Protein AF-A0A952VK72-F1 (afdb_monomer_lite)

Secondary structure (DSSP, 8-state):
--HHHHHHHHHHHHHHHHHHHHHHHHHHHTTTTHHHHHTHHHHHHHHHHHHHHHHHHHTTSS-TT-HHHHHHHHHHHHHHHHHHHHHHHHHSPPPPTTB-TTT--B-TT-SB-TTT--B--

Structure (mmCIF, N/CA/C/O backbone):
data_AF-A0A952VK72-F1
#
_entry.id   AF-A0A952VK72-F1
#
loop_
_atom_site.group_PDB
_atom_site.id
_atom_site.type_symbol
_atom_site.label_atom_id
_atom_site.label_alt_id
_atom_site.label_comp_id
_atom_site.label_asym_id
_atom_site.label_entity_id
_atom_site.label_seq_id
_atom_site.pdbx_PDB_ins_code
_atom_site.Cartn_x
_atom_site.Cartn_y
_atom_site.Cartn_z
_atom_site.occupancy
_atom_site.B_iso_or_equiv
_atom_site.auth_seq_id
_atom_site.auth_comp_id
_atom_site.auth_asym_id
_atom_site.auth_atom_id
_atom_site.pdbx_PDB_model_num
ATOM 1 N N . MET A 1 1 ? 18.820 12.802 -11.716 1.00 66.94 1 MET A N 1
ATOM 2 C CA . MET A 1 1 ? 18.420 11.732 -10.775 1.00 66.94 1 MET A CA 1
ATOM 3 C C . MET A 1 1 ? 17.824 10.605 -11.604 1.00 66.94 1 MET A C 1
ATOM 5 O O . MET A 1 1 ? 16.947 10.900 -12.405 1.00 66.94 1 MET A O 1
ATOM 9 N N . SER A 1 2 ? 18.343 9.376 -11.528 1.00 86.75 2 SER A N 1
ATOM 10 C CA . SER A 1 2 ? 17.816 8.263 -12.335 1.00 86.75 2 SER A CA 1
ATOM 11 C C . SER A 1 2 ? 16.405 7.883 -11.869 1.00 86.75 2 SER A C 1
ATOM 13 O O . SER A 1 2 ? 16.110 7.942 -10.674 1.00 86.75 2 SER A O 1
ATOM 15 N N . LEU A 1 3 ? 15.529 7.499 -12.804 1.00 86.81 3 LEU A N 1
ATOM 16 C CA . LEU A 1 3 ? 14.150 7.078 -12.513 1.00 86.81 3 LEU A CA 1
ATOM 17 C C . LEU A 1 3 ? 14.106 5.980 -11.436 1.00 86.81 3 LEU A C 1
ATOM 19 O O . LEU A 1 3 ? 13.295 6.041 -10.516 1.00 86.81 3 LEU A O 1
ATOM 23 N N . SER A 1 4 ? 15.036 5.027 -11.499 1.00 86.44 4 SER A N 1
ATOM 24 C CA . SER A 1 4 ? 15.153 3.928 -10.538 1.00 86.44 4 SER A CA 1
ATOM 25 C C . SER A 1 4 ? 15.437 4.420 -9.118 1.00 86.44 4 SER A C 1
ATOM 27 O O . SER A 1 4 ? 14.887 3.880 -8.164 1.00 86.44 4 SER A O 1
ATOM 29 N N . LEU A 1 5 ? 16.236 5.483 -8.959 1.00 90.88 5 LEU A N 1
ATOM 30 C CA . LEU A 1 5 ? 16.522 6.068 -7.646 1.00 90.88 5 LEU A CA 1
ATOM 31 C C . LEU A 1 5 ? 15.280 6.750 -7.062 1.00 90.88 5 LEU A C 1
ATOM 33 O O . LEU A 1 5 ? 14.998 6.593 -5.877 1.00 90.88 5 LEU A O 1
ATOM 37 N N . VAL A 1 6 ? 14.498 7.447 -7.894 1.00 91.94 6 VAL A N 1
ATOM 38 C CA . VAL A 1 6 ? 13.210 8.034 -7.480 1.00 91.94 6 VAL A CA 1
ATOM 39 C C . VAL A 1 6 ? 12.249 6.943 -7.005 1.00 91.94 6 VAL A C 1
ATOM 41 O O . VAL A 1 6 ? 11.644 7.079 -5.944 1.00 91.94 6 VAL A O 1
ATOM 44 N N . LEU A 1 7 ? 12.135 5.846 -7.757 1.00 90.00 7 LEU A N 1
ATOM 45 C CA . LEU A 1 7 ? 11.255 4.728 -7.409 1.00 90.00 7 LEU A CA 1
ATOM 46 C C . LEU A 1 7 ? 11.722 3.989 -6.150 1.00 90.00 7 LEU A C 1
ATOM 48 O O . LEU A 1 7 ? 10.891 3.625 -5.323 1.00 90.00 7 LEU A O 1
ATOM 52 N N . MET A 1 8 ? 13.034 3.831 -5.960 1.00 92.75 8 MET A N 1
ATOM 53 C CA . MET A 1 8 ? 13.616 3.252 -4.747 1.00 92.75 8 MET A CA 1
ATOM 54 C C . MET A 1 8 ? 13.303 4.108 -3.511 1.00 92.75 8 MET A C 1
ATOM 56 O O . MET A 1 8 ? 12.840 3.590 -2.497 1.00 92.75 8 MET A O 1
ATOM 60 N N . LEU A 1 9 ? 13.492 5.431 -3.600 1.00 94.50 9 LEU A N 1
ATOM 61 C CA . LEU A 1 9 ? 13.135 6.359 -2.521 1.00 94.50 9 LEU A CA 1
ATOM 62 C C . LEU A 1 9 ? 11.628 6.345 -2.240 1.00 94.50 9 LEU A C 1
ATOM 64 O O . LEU A 1 9 ? 11.222 6.327 -1.079 1.00 94.50 9 LEU A O 1
ATOM 68 N N . GLY A 1 10 ? 10.802 6.307 -3.289 1.00 93.06 10 GLY A N 1
ATOM 69 C CA . GLY A 1 10 ? 9.352 6.171 -3.168 1.00 93.06 10 GLY A CA 1
ATOM 70 C C . GLY A 1 10 ? 8.941 4.872 -2.472 1.00 93.06 10 GLY A C 1
ATOM 71 O O . GLY A 1 10 ? 8.059 4.887 -1.614 1.00 93.06 10 GLY A O 1
ATOM 72 N N . TRP A 1 11 ? 9.619 3.761 -2.767 1.00 95.06 11 TRP A N 1
ATOM 73 C CA . TRP A 1 11 ? 9.403 2.486 -2.088 1.00 95.06 11 TRP A CA 1
ATOM 74 C C . TRP A 1 11 ? 9.792 2.552 -0.604 1.00 95.06 11 TRP A C 1
ATOM 76 O O . TRP A 1 11 ? 8.991 2.169 0.250 1.00 95.06 11 TRP A O 1
ATOM 86 N N . CYS A 1 12 ? 10.948 3.130 -0.264 1.00 95.50 12 CYS A N 1
ATOM 87 C CA . CYS A 1 12 ? 11.336 3.348 1.135 1.00 95.50 12 CYS A CA 1
ATOM 88 C C . CYS A 1 12 ? 10.314 4.218 1.885 1.00 95.50 12 CYS A C 1
ATOM 90 O O . CYS A 1 12 ? 9.928 3.900 3.010 1.00 95.50 12 CYS A O 1
ATOM 92 N N . ALA A 1 13 ? 9.827 5.290 1.253 1.00 94.69 13 ALA A N 1
ATOM 93 C CA . ALA A 1 13 ? 8.776 6.130 1.821 1.00 94.69 13 ALA A CA 1
ATOM 94 C C . ALA A 1 13 ? 7.467 5.349 2.017 1.00 94.69 13 ALA A C 1
ATOM 96 O O . ALA A 1 13 ? 6.812 5.496 3.048 1.00 94.69 13 ALA A O 1
ATOM 97 N N . SER A 1 14 ? 7.108 4.472 1.076 1.00 92.88 14 SER A N 1
ATOM 98 C CA . SER A 1 14 ? 5.941 3.602 1.217 1.00 92.88 14 SER A CA 1
ATOM 99 C C . SER A 1 14 ? 6.077 2.688 2.440 1.00 92.88 14 SER A C 1
ATOM 101 O O . SER A 1 14 ? 5.156 2.619 3.248 1.00 92.88 14 SER A O 1
ATOM 103 N N . LEU A 1 15 ? 7.251 2.106 2.691 1.00 95.12 15 LEU A N 1
ATOM 104 C CA . LEU A 1 15 ? 7.479 1.265 3.867 1.00 95.12 15 LEU A CA 1
ATOM 105 C C . LEU A 1 15 ? 7.228 2.027 5.177 1.00 95.12 15 LEU A C 1
ATOM 107 O O . LEU A 1 15 ? 6.546 1.519 6.069 1.00 95.12 15 LEU A O 1
ATOM 111 N N . LEU A 1 16 ? 7.683 3.280 5.265 1.00 96.06 16 LEU A N 1
ATOM 112 C CA . LEU A 1 16 ? 7.385 4.150 6.407 1.00 96.06 16 LEU A CA 1
ATOM 113 C C . LEU A 1 16 ? 5.879 4.407 6.556 1.00 96.06 16 LEU A C 1
ATOM 115 O O . LEU A 1 16 ? 5.347 4.326 7.662 1.00 96.06 16 LEU A O 1
ATOM 119 N N . VAL A 1 17 ? 5.175 4.662 5.450 1.00 94.38 17 VAL A N 1
ATOM 120 C CA . VAL A 1 17 ? 3.716 4.855 5.446 1.00 94.38 17 VAL A CA 1
ATOM 121 C C . VAL A 1 17 ? 2.978 3.586 5.881 1.00 94.38 17 VAL A C 1
ATOM 123 O O . VAL A 1 17 ? 2.021 3.679 6.647 1.00 94.38 17 VAL A O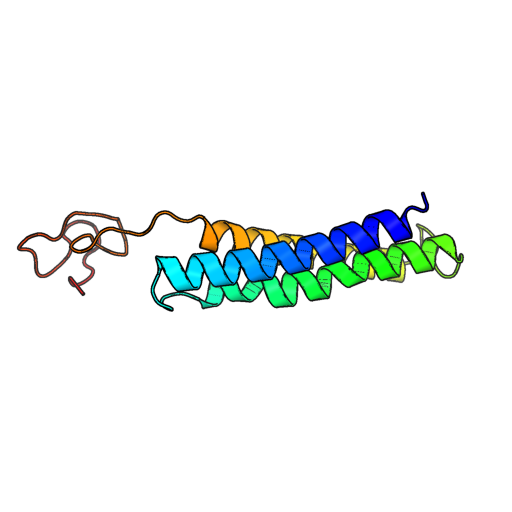 1
ATOM 126 N N . ALA A 1 18 ? 3.415 2.402 5.446 1.00 93.88 18 ALA A N 1
ATOM 127 C CA . ALA A 1 18 ? 2.824 1.128 5.851 1.00 93.88 18 ALA A CA 1
ATOM 128 C C . ALA A 1 18 ? 2.937 0.921 7.367 1.00 93.88 18 ALA A C 1
ATOM 130 O O . ALA A 1 18 ? 1.935 0.637 8.030 1.00 93.88 18 ALA A O 1
ATOM 131 N N . LEU A 1 19 ? 4.134 1.133 7.924 1.00 95.06 19 LEU A N 1
ATOM 132 C CA . LEU A 1 19 ? 4.378 1.036 9.364 1.00 95.06 19 LEU A CA 1
ATOM 133 C C . LEU A 1 19 ? 3.555 2.065 10.145 1.00 95.06 19 LEU A C 1
ATOM 135 O O . LEU A 1 19 ? 2.911 1.712 11.134 1.00 95.06 19 LEU A O 1
ATOM 139 N N . ALA A 1 20 ? 3.512 3.314 9.674 1.00 93.75 20 ALA A N 1
ATOM 140 C CA . ALA A 1 20 ? 2.711 4.368 10.285 1.00 93.75 20 ALA A CA 1
ATOM 141 C C . ALA A 1 20 ? 1.212 4.029 10.266 1.00 93.75 20 ALA A C 1
ATOM 143 O O . ALA A 1 20 ? 0.539 4.178 11.282 1.00 93.75 20 ALA A O 1
ATOM 144 N N . ALA A 1 21 ? 0.684 3.512 9.154 1.00 91.44 21 ALA A N 1
ATOM 145 C CA . ALA A 1 21 ? -0.714 3.105 9.041 1.00 91.44 21 ALA A CA 1
ATOM 146 C C . ALA A 1 21 ? -1.064 1.974 10.022 1.00 91.44 21 ALA A C 1
ATOM 148 O O . ALA A 1 21 ? -2.084 2.043 10.714 1.00 91.44 21 ALA A O 1
ATOM 149 N N . ILE A 1 22 ? -0.200 0.961 10.136 1.00 92.06 22 ILE A N 1
ATOM 150 C CA . ILE A 1 22 ? -0.376 -0.145 11.086 1.00 92.06 22 ILE A CA 1
ATOM 151 C C . ILE A 1 22 ? -0.336 0.373 12.525 1.00 92.06 22 ILE A C 1
ATOM 153 O O . ILE A 1 22 ? -1.232 0.048 13.304 1.00 92.06 22 ILE A O 1
ATOM 157 N N . ALA A 1 23 ? 0.644 1.214 12.868 1.00 91.94 23 ALA A N 1
ATOM 158 C CA . ALA A 1 23 ? 0.766 1.808 14.196 1.00 91.94 23 ALA A CA 1
ATOM 159 C C . ALA A 1 23 ? -0.453 2.678 14.541 1.00 91.94 23 ALA A C 1
ATOM 161 O O . ALA A 1 23 ? -1.065 2.497 15.593 1.00 91.94 23 ALA A O 1
ATOM 162 N N . CYS A 1 24 ? -0.879 3.563 13.634 1.00 89.56 24 CYS A N 1
ATOM 163 C CA . CYS A 1 24 ? -2.070 4.390 13.816 1.00 89.56 24 CYS A CA 1
ATOM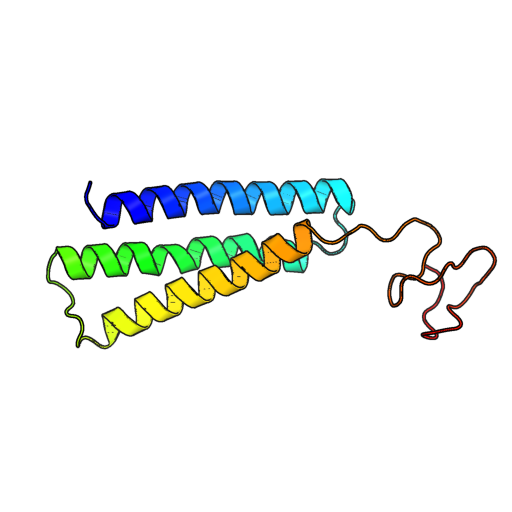 164 C C . CYS A 1 24 ? -3.327 3.541 14.035 1.00 89.56 24 CYS A C 1
ATOM 166 O O . CYS A 1 24 ? -4.096 3.825 14.956 1.00 89.56 24 CYS A O 1
ATOM 168 N N . ARG A 1 25 ? -3.534 2.484 13.237 1.00 86.94 25 ARG A N 1
ATOM 169 C CA . ARG A 1 25 ? -4.672 1.567 13.406 1.00 86.94 25 ARG A CA 1
ATOM 170 C C . ARG A 1 25 ? -4.583 0.823 14.742 1.00 86.94 25 ARG A C 1
ATOM 172 O O . ARG A 1 25 ? -5.580 0.756 15.456 1.00 86.94 25 ARG A O 1
ATOM 179 N N . ALA A 1 26 ? -3.409 0.310 15.106 1.00 88.19 26 ALA A N 1
ATOM 180 C CA . ALA A 1 26 ? -3.193 -0.407 16.362 1.00 88.19 26 ALA A CA 1
ATOM 181 C C . ALA A 1 26 ? -3.499 0.474 17.583 1.00 88.19 26 ALA A C 1
ATOM 183 O O . ALA A 1 26 ? -4.226 0.040 18.477 1.00 88.19 26 ALA A O 1
ATOM 184 N N . ILE A 1 27 ? -3.021 1.724 17.579 1.00 87.88 27 ILE A N 1
ATOM 185 C CA . ILE A 1 27 ? -3.245 2.702 18.652 1.00 87.88 27 ILE A CA 1
ATOM 186 C C . ILE A 1 27 ? -4.725 3.102 18.726 1.00 87.88 27 ILE A C 1
ATOM 188 O O . ILE A 1 27 ? -5.314 3.084 19.805 1.00 87.88 27 ILE A O 1
ATOM 192 N N . ARG A 1 28 ? -5.355 3.427 17.588 1.00 83.62 28 ARG A N 1
ATOM 193 C CA . ARG A 1 28 ? -6.747 3.914 17.553 1.00 83.62 28 ARG A CA 1
ATOM 194 C C . ARG A 1 28 ? -7.777 2.836 17.872 1.00 83.62 28 ARG A C 1
ATOM 196 O O . ARG A 1 28 ? -8.751 3.111 18.564 1.00 83.62 28 ARG A O 1
ATOM 203 N N . PHE A 1 29 ? -7.570 1.617 17.382 1.00 80.44 29 PHE A N 1
ATOM 204 C CA . PHE A 1 29 ? -8.549 0.530 17.481 1.00 80.44 29 PHE A CA 1
ATOM 205 C C . PHE A 1 29 ? -8.159 -0.548 18.503 1.00 80.44 29 PHE A C 1
ATOM 207 O O . PHE A 1 29 ? -8.821 -1.585 18.578 1.00 80.44 29 PHE A O 1
ATOM 214 N N . ARG A 1 30 ? -7.101 -0.317 19.300 1.00 80.56 30 ARG A N 1
ATOM 215 C CA . ARG A 1 30 ? -6.580 -1.248 20.321 1.00 80.56 30 ARG A CA 1
ATOM 216 C C . ARG A 1 30 ? -6.418 -2.680 19.787 1.00 80.56 30 ARG A C 1
ATOM 218 O O . ARG A 1 30 ? -6.854 -3.642 20.412 1.00 80.56 30 ARG A O 1
ATOM 225 N N . GLY A 1 31 ? -5.866 -2.809 18.581 1.00 71.00 31 GLY A N 1
ATOM 226 C CA . GLY A 1 31 ? -5.642 -4.101 17.917 1.00 71.00 31 GLY A CA 1
ATOM 227 C C . GLY A 1 31 ? -6.878 -4.771 17.293 1.00 71.00 31 GLY A C 1
ATOM 228 O O . GLY A 1 31 ? -6.758 -5.844 16.705 1.00 71.00 31 GLY A O 1
ATOM 229 N N . ARG A 1 32 ? -8.073 -4.167 17.350 1.00 72.50 32 ARG A N 1
ATOM 230 C CA . ARG A 1 32 ? -9.268 -4.712 16.681 1.00 72.50 32 ARG A CA 1
ATOM 231 C C . ARG A 1 32 ? -9.272 -4.358 15.192 1.00 72.50 32 ARG A C 1
ATOM 233 O O . ARG A 1 32 ? -8.985 -3.229 14.811 1.00 72.50 32 ARG A O 1
ATOM 240 N N . GLY A 1 33 ? -9.628 -5.322 14.338 1.00 75.62 33 GLY A N 1
ATOM 241 C CA . GLY A 1 33 ? -9.783 -5.085 12.896 1.00 75.62 33 GLY A CA 1
ATOM 242 C C . GLY A 1 33 ? -8.475 -4.759 12.163 1.00 75.62 33 GLY A C 1
ATOM 243 O O . GLY A 1 33 ? -8.490 -3.978 11.208 1.00 75.62 33 GLY A O 1
ATOM 244 N N . MET A 1 34 ? -7.346 -5.331 12.601 1.00 85.19 34 MET A N 1
ATOM 245 C CA . MET A 1 34 ? -6.028 -5.094 11.993 1.00 85.19 34 MET A CA 1
ATOM 246 C C . MET A 1 34 ? -5.841 -5.731 10.614 1.00 85.19 34 MET A C 1
ATOM 248 O O . MET A 1 34 ? -4.953 -5.299 9.888 1.00 85.19 34 MET A O 1
ATOM 252 N N . ALA A 1 35 ? -6.680 -6.697 10.226 1.00 86.69 35 ALA A N 1
ATOM 253 C CA . ALA A 1 35 ? -6.542 -7.430 8.965 1.00 86.69 35 ALA A CA 1
ATOM 254 C C . ALA A 1 35 ? -6.392 -6.505 7.744 1.00 86.69 35 ALA A C 1
ATOM 256 O O . ALA A 1 35 ? -5.488 -6.696 6.938 1.00 86.69 35 ALA A O 1
ATOM 257 N N . MET A 1 36 ? -7.213 -5.453 7.653 1.00 87.31 36 MET A N 1
ATOM 258 C CA . MET A 1 36 ? -7.140 -4.502 6.537 1.00 87.31 36 MET A CA 1
ATOM 259 C C . MET A 1 36 ? -5.880 -3.636 6.589 1.00 87.31 36 MET A C 1
ATOM 261 O O . MET A 1 36 ? -5.253 -3.414 5.560 1.00 87.31 36 MET A O 1
ATOM 265 N N . ALA A 1 37 ? -5.454 -3.200 7.777 1.00 86.62 37 ALA A N 1
ATOM 266 C CA . ALA A 1 37 ? -4.224 -2.423 7.926 1.00 86.62 37 ALA A CA 1
ATOM 267 C C . ALA A 1 37 ? -2.974 -3.254 7.606 1.00 86.62 37 ALA A C 1
ATOM 269 O O . ALA A 1 37 ? -2.004 -2.710 7.094 1.00 86.62 37 ALA A O 1
ATOM 270 N N . LEU A 1 38 ? -3.006 -4.567 7.851 1.00 92.25 38 LEU A N 1
ATOM 271 C CA . LEU A 1 38 ? -1.909 -5.476 7.514 1.00 92.25 38 LEU A CA 1
ATOM 272 C C . LEU A 1 38 ? -1.733 -5.673 6.005 1.00 92.25 38 LEU A C 1
ATOM 274 O O . LEU A 1 38 ? -0.645 -6.064 5.596 1.00 92.25 38 LEU A O 1
ATOM 278 N N . LEU A 1 39 ? -2.733 -5.341 5.173 1.00 92.69 39 LEU A N 1
ATOM 279 C CA . LEU A 1 39 ? -2.597 -5.357 3.709 1.00 92.69 39 LEU A CA 1
ATOM 280 C C . LEU A 1 39 ? -1.565 -4.341 3.191 1.00 92.69 39 LEU A C 1
ATOM 282 O O . LEU A 1 39 ? -1.094 -4.481 2.062 1.00 92.69 39 LEU A O 1
ATOM 286 N N . THR A 1 40 ? -1.155 -3.357 4.001 1.00 92.31 40 THR A N 1
ATOM 287 C CA . THR A 1 40 ? -0.080 -2.431 3.614 1.00 92.31 40 THR A CA 1
ATOM 288 C C . THR A 1 40 ? 1.273 -3.128 3.458 1.00 92.31 40 THR A C 1
ATOM 290 O O . THR A 1 40 ? 2.049 -2.712 2.603 1.00 92.31 40 THR A O 1
ATOM 293 N N . LEU A 1 41 ? 1.551 -4.203 4.211 1.00 93.44 41 LEU A N 1
ATOM 294 C CA . LEU A 1 41 ? 2.810 -4.955 4.116 1.00 93.44 41 LEU A CA 1
ATOM 295 C C . LEU A 1 41 ? 2.966 -5.684 2.771 1.00 93.44 41 LEU A C 1
ATOM 297 O O . LEU A 1 41 ? 3.931 -5.389 2.063 1.00 93.44 41 LEU A O 1
ATOM 301 N N . PRO A 1 42 ? 2.046 -6.582 2.355 1.00 94.44 42 PRO A N 1
ATOM 302 C CA . PRO A 1 42 ? 2.129 -7.188 1.032 1.00 94.44 42 PRO A CA 1
ATOM 303 C C . PRO A 1 42 ? 2.003 -6.133 -0.072 1.00 94.44 42 PRO A C 1
ATOM 305 O O . PRO A 1 42 ? 2.683 -6.253 -1.085 1.00 94.44 42 PRO A O 1
ATOM 308 N N . GLY A 1 43 ? 1.225 -5.062 0.136 1.00 92.81 43 GLY A N 1
ATOM 309 C CA . GLY A 1 43 ? 1.173 -3.928 -0.789 1.00 92.81 43 GLY A CA 1
ATOM 310 C C . GLY A 1 43 ? 2.550 -3.307 -1.048 1.00 92.81 43 GLY A C 1
ATOM 311 O O . GLY A 1 43 ? 2.973 -3.195 -2.197 1.00 92.81 43 GLY A O 1
ATOM 312 N N . CYS A 1 44 ? 3.288 -3.000 0.020 1.00 93.62 44 CYS A N 1
ATOM 313 C CA . CYS A 1 44 ? 4.645 -2.460 -0.044 1.00 93.62 44 CYS A CA 1
ATOM 314 C C . CYS A 1 44 ? 5.625 -3.426 -0.730 1.00 93.62 44 CYS A C 1
ATOM 316 O O . CYS A 1 44 ? 6.447 -3.000 -1.539 1.00 93.62 44 CYS A O 1
ATOM 318 N N . VAL A 1 45 ? 5.540 -4.728 -0.441 1.00 95.44 45 VAL A N 1
ATOM 319 C CA . VAL A 1 45 ? 6.397 -5.740 -1.083 1.00 95.44 45 VAL A CA 1
ATOM 320 C C . VAL A 1 45 ? 6.120 -5.814 -2.584 1.00 95.44 45 VAL A C 1
ATOM 322 O O . VAL A 1 45 ? 7.052 -5.763 -3.380 1.00 95.44 45 VAL A O 1
ATOM 325 N N . LEU A 1 46 ? 4.852 -5.870 -2.993 1.00 95.38 46 LEU A N 1
ATOM 326 C CA . LEU A 1 46 ? 4.479 -5.956 -4.408 1.00 95.38 46 LEU A CA 1
ATOM 327 C C . LEU A 1 46 ? 4.857 -4.689 -5.184 1.00 95.38 46 LEU A C 1
ATOM 329 O O . LEU A 1 46 ? 5.284 -4.790 -6.331 1.00 95.38 46 LEU A O 1
ATOM 333 N N . MET A 1 47 ? 4.793 -3.508 -4.559 1.00 94.06 47 MET A N 1
ATOM 334 C CA . MET A 1 47 ? 5.260 -2.256 -5.171 1.00 94.06 47 MET A CA 1
ATOM 335 C C . MET A 1 47 ? 6.741 -2.298 -5.576 1.00 94.06 47 MET A C 1
ATOM 337 O O . MET A 1 47 ? 7.127 -1.612 -6.525 1.00 94.06 47 MET A O 1
ATOM 341 N N . PHE A 1 48 ? 7.563 -3.137 -4.933 1.00 94.19 48 PHE A N 1
ATOM 342 C CA . PHE A 1 48 ? 8.961 -3.336 -5.325 1.00 94.19 48 PHE A CA 1
ATOM 343 C C . PHE A 1 48 ? 9.103 -3.883 -6.756 1.00 94.19 48 PHE A C 1
ATOM 345 O O . PHE A 1 48 ? 10.085 -3.587 -7.436 1.00 94.19 48 PHE A O 1
ATOM 352 N N . ALA A 1 49 ? 8.098 -4.601 -7.273 1.00 94.38 49 ALA A N 1
ATOM 353 C CA . ALA A 1 49 ? 8.088 -5.066 -8.660 1.00 94.38 49 ALA A CA 1
ATOM 354 C C . ALA A 1 49 ? 8.177 -3.907 -9.671 1.00 94.38 49 ALA A C 1
ATOM 356 O O . ALA A 1 49 ? 8.785 -4.063 -10.728 1.00 94.38 49 ALA A O 1
ATOM 357 N N . GLY A 1 50 ? 7.654 -2.721 -9.331 1.00 90.94 50 GLY A N 1
ATOM 358 C CA . GLY A 1 50 ? 7.806 -1.516 -10.150 1.00 90.94 50 GLY A CA 1
ATOM 359 C C . GLY A 1 50 ? 9.250 -1.002 -10.202 1.00 90.94 50 GLY A C 1
ATOM 360 O O . GLY A 1 50 ? 9.708 -0.556 -11.255 1.00 90.94 50 GLY A O 1
ATOM 361 N N . VAL A 1 51 ? 10.001 -1.126 -9.100 1.00 92.94 51 VAL A N 1
ATOM 362 C CA . VAL A 1 51 ? 11.441 -0.814 -9.069 1.00 92.94 51 VAL A CA 1
ATOM 363 C C . VAL A 1 51 ? 12.193 -1.787 -9.977 1.00 92.94 51 VAL A C 1
ATOM 365 O O . VAL A 1 51 ? 12.945 -1.344 -10.844 1.00 92.94 51 VAL A O 1
ATOM 368 N N . ALA A 1 52 ? 11.925 -3.091 -9.855 1.00 92.69 52 ALA A N 1
ATOM 369 C CA . ALA A 1 52 ? 12.534 -4.113 -10.707 1.00 92.69 52 ALA A CA 1
ATOM 370 C C . ALA A 1 52 ? 12.231 -3.883 -12.201 1.00 92.69 52 ALA A C 1
ATOM 372 O O . ALA A 1 52 ? 13.144 -3.929 -13.023 1.00 92.69 52 ALA A O 1
ATOM 373 N N . ALA A 1 53 ? 10.984 -3.538 -12.550 1.00 94.12 53 ALA A N 1
ATOM 374 C CA . ALA A 1 53 ? 10.604 -3.165 -13.916 1.00 94.12 53 ALA A CA 1
ATOM 375 C C . ALA A 1 53 ? 11.397 -1.964 -14.446 1.00 94.12 53 ALA A C 1
ATOM 377 O O . ALA A 1 53 ? 11.828 -1.973 -15.598 1.00 94.12 53 ALA A O 1
ATOM 378 N N . SER A 1 54 ? 11.620 -0.946 -13.609 1.00 92.69 54 SER A N 1
ATOM 379 C CA . SER A 1 54 ? 12.380 0.244 -14.002 1.00 92.69 54 SER A CA 1
ATOM 380 C C . SER A 1 54 ? 13.861 -0.045 -14.247 1.00 92.69 54 SER A C 1
ATOM 382 O O . SER A 1 54 ? 14.435 0.495 -15.191 1.00 92.69 54 SER A O 1
ATOM 384 N N . ILE A 1 55 ? 14.466 -0.922 -13.438 1.00 94.00 55 ILE A N 1
ATOM 385 C CA . ILE A 1 55 ? 15.857 -1.356 -13.606 1.00 94.00 55 ILE A CA 1
ATOM 386 C C . ILE A 1 55 ? 15.975 -2.195 -14.879 1.00 94.00 55 ILE A C 1
ATOM 388 O O . ILE A 1 55 ? 16.811 -1.891 -15.722 1.00 94.00 55 ILE A O 1
ATOM 392 N N . GLY A 1 56 ? 15.080 -3.167 -15.081 1.00 93.38 56 GLY A N 1
ATOM 393 C CA . GLY A 1 56 ? 15.080 -4.007 -16.281 1.00 93.38 56 GLY A CA 1
ATOM 394 C C . GLY A 1 56 ? 14.900 -3.215 -17.580 1.00 93.38 56 GLY A C 1
ATOM 395 O O . GLY A 1 56 ? 15.503 -3.559 -18.596 1.00 93.38 56 GLY A O 1
ATOM 396 N N . LEU A 1 57 ? 14.123 -2.125 -17.552 1.00 93.81 57 LEU A N 1
ATOM 397 C CA . LEU A 1 57 ? 14.001 -1.200 -18.682 1.00 93.81 57 LEU A CA 1
ATOM 398 C C . LEU A 1 57 ? 15.284 -0.375 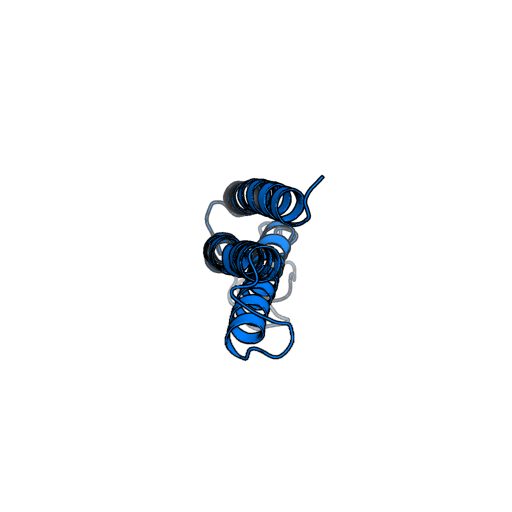-18.889 1.00 93.81 57 LEU A C 1
ATOM 400 O O . LEU A 1 57 ? 15.715 -0.191 -20.024 1.00 93.81 57 LEU A O 1
ATOM 404 N N . ALA A 1 58 ? 15.895 0.118 -17.806 1.00 93.69 58 ALA A N 1
ATOM 405 C CA . ALA A 1 58 ? 17.110 0.935 -17.860 1.00 93.69 58 ALA A CA 1
ATOM 406 C C . ALA A 1 58 ? 18.341 0.145 -18.331 1.00 93.69 58 ALA A C 1
ATOM 408 O O . ALA A 1 58 ? 19.176 0.685 -19.051 1.00 93.69 58 ALA A O 1
ATOM 409 N N . GLU A 1 59 ? 18.434 -1.130 -17.958 1.00 93.75 59 GLU A N 1
ATOM 410 C CA . GLU A 1 59 ? 19.497 -2.045 -18.389 1.00 93.75 59 GLU A CA 1
ATOM 411 C C . GLU A 1 59 ? 19.233 -2.657 -19.775 1.00 93.75 59 GLU A C 1
ATOM 413 O O . GLU A 1 59 ? 20.074 -3.376 -20.307 1.00 93.75 59 GLU A O 1
ATOM 418 N N . GLY A 1 60 ? 18.069 -2.391 -20.379 1.00 93.94 60 GLY A N 1
ATOM 419 C CA . GLY A 1 60 ? 17.693 -2.939 -21.686 1.00 93.94 60 GLY A CA 1
ATOM 420 C C . GLY A 1 60 ? 17.360 -4.435 -21.675 1.00 93.94 60 GLY A C 1
ATOM 421 O O . GLY A 1 60 ? 17.164 -5.019 -22.739 1.00 93.94 60 GLY A O 1
ATOM 422 N N . VAL A 1 61 ? 17.252 -5.053 -20.493 1.00 95.62 61 VAL A N 1
ATOM 423 C CA . VAL A 1 61 ? 16.821 -6.452 -20.315 1.00 95.62 61 VAL A CA 1
ATOM 424 C C . VAL A 1 61 ? 15.386 -6.631 -20.810 1.00 95.62 61 VAL A C 1
ATOM 426 O O . VAL A 1 61 ? 15.047 -7.639 -21.432 1.00 95.62 61 VAL A O 1
ATOM 429 N N . TRP A 1 62 ? 14.539 -5.631 -20.561 1.00 94.94 62 TRP A N 1
ATOM 430 C CA . TRP A 1 62 ? 13.147 -5.595 -20.986 1.00 94.94 62 TRP A CA 1
ATOM 431 C C . TRP A 1 62 ? 12.867 -4.374 -21.854 1.00 94.94 62 TRP A C 1
ATOM 433 O O . TRP A 1 62 ? 13.385 -3.285 -21.631 1.00 94.94 62 TRP A O 1
ATOM 443 N N . THR A 1 63 ? 11.985 -4.545 -22.836 1.00 93.88 63 THR A N 1
ATOM 444 C CA . THR A 1 63 ? 11.475 -3.446 -23.666 1.00 93.88 63 THR A CA 1
ATOM 445 C C . THR A 1 63 ? 10.012 -3.171 -23.333 1.00 93.88 63 THR A C 1
ATOM 447 O O . THR A 1 63 ? 9.325 -4.029 -22.777 1.00 93.88 63 THR A O 1
ATOM 450 N N . GLY A 1 64 ? 9.477 -2.020 -23.753 1.00 91.62 64 GLY A N 1
ATOM 451 C CA . GLY A 1 64 ? 8.047 -1.704 -23.592 1.00 91.62 64 GLY A CA 1
ATOM 452 C C . GLY A 1 64 ? 7.088 -2.661 -24.322 1.00 91.62 64 GLY A C 1
ATOM 453 O O . GLY A 1 64 ? 5.878 -2.588 -24.134 1.00 91.62 64 GLY A O 1
ATOM 454 N N . ARG A 1 65 ? 7.610 -3.577 -25.149 1.00 94.38 65 ARG A N 1
ATOM 455 C CA . ARG A 1 65 ? 6.841 -4.647 -25.807 1.00 94.38 65 ARG A CA 1
ATOM 456 C C . ARG A 1 65 ? 6.931 -5.988 -25.080 1.00 94.38 65 ARG A C 1
ATOM 458 O O . ARG A 1 65 ? 6.222 -6.920 -25.440 1.00 94.38 65 ARG A O 1
ATOM 465 N N . SER A 1 66 ? 7.812 -6.111 -24.091 1.00 95.44 66 SER A N 1
ATOM 466 C CA . SER A 1 66 ? 8.002 -7.365 -23.371 1.00 95.44 66 SER A CA 1
ATOM 467 C C . SER A 1 66 ? 6.834 -7.631 -22.420 1.00 95.44 66 SER A C 1
ATOM 469 O O . SER A 1 66 ? 6.444 -6.772 -21.630 1.00 95.44 66 SER A O 1
ATOM 471 N N . LEU A 1 67 ? 6.273 -8.842 -22.482 1.00 96.44 67 LEU A N 1
ATOM 472 C CA . LEU A 1 67 ? 5.180 -9.253 -21.596 1.00 96.44 67 LEU A CA 1
ATOM 473 C C . LEU A 1 67 ? 5.613 -9.206 -20.123 1.00 96.44 67 LEU A C 1
ATOM 475 O O . LEU A 1 67 ? 4.855 -8.751 -19.272 1.00 96.44 67 LEU A O 1
ATOM 479 N N . ALA A 1 68 ? 6.853 -9.618 -19.837 1.00 94.25 68 ALA A N 1
ATOM 480 C CA . ALA A 1 68 ? 7.421 -9.602 -18.492 1.00 94.25 68 ALA A CA 1
ATOM 481 C C . ALA A 1 68 ? 7.395 -8.197 -17.866 1.00 94.25 68 ALA A C 1
ATOM 483 O O . ALA A 1 68 ? 6.969 -8.057 -16.723 1.00 94.25 68 ALA A O 1
ATOM 484 N N . PHE A 1 69 ? 7.752 -7.153 -18.623 1.00 95.31 69 PHE A N 1
ATOM 485 C CA . PHE A 1 69 ? 7.671 -5.771 -18.144 1.00 95.31 69 PHE A CA 1
ATOM 486 C C . PHE A 1 69 ? 6.257 -5.416 -17.672 1.00 95.31 69 PHE A C 1
ATOM 488 O O . PHE A 1 69 ? 6.077 -4.950 -16.547 1.00 95.31 69 PHE A O 1
ATOM 495 N N . TRP A 1 70 ? 5.243 -5.700 -18.492 1.00 96.62 70 TRP A N 1
ATOM 496 C CA . TRP A 1 70 ? 3.850 -5.402 -18.153 1.00 96.62 70 TRP A CA 1
ATOM 497 C C . TRP A 1 70 ? 3.336 -6.212 -16.964 1.00 96.62 70 TRP A C 1
ATOM 499 O O . TRP A 1 70 ? 2.582 -5.679 -16.151 1.00 96.62 70 TRP A O 1
ATOM 509 N N . VAL A 1 71 ? 3.781 -7.462 -16.810 1.00 97.12 71 VAL A N 1
ATOM 510 C CA . VAL A 1 71 ? 3.467 -8.281 -15.630 1.00 97.12 71 VAL A CA 1
ATOM 511 C C . VAL A 1 71 ? 4.028 -7.639 -14.361 1.00 97.12 71 VAL A C 1
ATOM 513 O O . VAL A 1 71 ? 3.285 -7.449 -13.401 1.00 97.12 71 VAL A O 1
ATOM 516 N N . PHE A 1 72 ? 5.301 -7.237 -14.352 1.00 96.50 72 PHE A N 1
ATOM 517 C CA . PHE A 1 72 ? 5.913 -6.598 -13.181 1.00 96.50 72 PHE A CA 1
ATOM 518 C C . PHE A 1 72 ? 5.287 -5.235 -12.857 1.00 96.50 72 PHE A C 1
ATOM 520 O O . PHE A 1 72 ? 5.061 -4.926 -11.686 1.00 96.50 72 PHE A O 1
ATOM 527 N N . VAL A 1 73 ? 4.937 -4.445 -13.877 1.00 95.19 73 VAL A N 1
ATOM 528 C CA . VAL A 1 73 ? 4.180 -3.196 -13.698 1.00 95.19 73 VAL A CA 1
ATOM 529 C C . VAL A 1 73 ? 2.808 -3.478 -13.079 1.00 95.19 73 VAL A C 1
ATOM 531 O O . VAL A 1 73 ? 2.435 -2.825 -12.106 1.00 95.19 73 VAL A O 1
ATOM 534 N N . GLY A 1 74 ? 2.076 -4.474 -13.585 1.00 96.94 74 GLY A N 1
ATOM 535 C CA . GLY A 1 74 ? 0.778 -4.880 -13.042 1.00 96.94 74 GLY A CA 1
ATOM 536 C C . GLY A 1 74 ? 0.861 -5.334 -11.583 1.00 96.94 74 GLY A C 1
ATOM 537 O O . GLY A 1 74 ? 0.049 -4.913 -10.758 1.00 96.94 74 GLY A O 1
ATOM 538 N N . ILE A 1 75 ? 1.888 -6.115 -11.234 1.00 97.25 75 ILE A N 1
ATOM 539 C CA . ILE A 1 75 ? 2.173 -6.513 -9.849 1.00 97.25 75 ILE A CA 1
ATOM 540 C C . ILE A 1 75 ? 2.428 -5.272 -8.982 1.00 97.25 75 ILE A C 1
ATOM 542 O O . ILE A 1 75 ? 1.798 -5.123 -7.933 1.00 97.25 75 ILE A O 1
ATOM 546 N N . GLY A 1 76 ? 3.267 -4.341 -9.443 1.00 95.94 76 GLY A N 1
ATOM 547 C CA . GLY A 1 76 ? 3.534 -3.086 -8.738 1.00 95.94 76 GLY A CA 1
ATOM 548 C C . GLY A 1 76 ? 2.269 -2.264 -8.470 1.00 95.94 76 GLY A C 1
ATOM 549 O O . GLY A 1 76 ? 2.050 -1.802 -7.348 1.00 95.94 76 GLY A O 1
ATOM 550 N N . LEU A 1 77 ? 1.395 -2.141 -9.473 1.00 96.19 77 LEU A N 1
ATOM 551 C CA . LEU A 1 77 ? 0.112 -1.441 -9.355 1.00 96.19 77 LEU A CA 1
ATOM 552 C C . LEU A 1 77 ? -0.856 -2.145 -8.397 1.00 96.19 77 LEU A C 1
ATOM 554 O O . LEU A 1 77 ? -1.534 -1.481 -7.614 1.00 96.19 77 LEU A O 1
ATOM 558 N N . SER A 1 78 ? -0.897 -3.480 -8.406 1.00 97.31 78 SER A N 1
ATOM 559 C CA . SER A 1 78 ? -1.700 -4.240 -7.439 1.00 97.31 78 SER A CA 1
ATOM 560 C C . SER A 1 78 ? -1.229 -3.998 -5.999 1.00 97.31 78 SER A C 1
ATOM 562 O O . SER A 1 78 ? -2.052 -3.821 -5.098 1.00 97.31 78 SER A O 1
ATOM 564 N N . GLY A 1 79 ? 0.089 -3.872 -5.799 1.00 96.12 79 GLY A N 1
ATOM 565 C CA . GLY A 1 79 ? 0.680 -3.495 -4.520 1.00 96.12 79 GLY A CA 1
ATOM 566 C C . GLY A 1 79 ? 0.212 -2.124 -4.036 1.00 96.12 79 GLY A C 1
ATOM 567 O O . GLY A 1 79 ? -0.218 -1.984 -2.890 1.00 96.12 79 GLY A O 1
ATOM 568 N N . LEU A 1 80 ? 0.195 -1.133 -4.933 1.00 94.38 80 LEU A N 1
ATOM 569 C CA . LEU A 1 80 ? -0.333 0.204 -4.643 1.00 94.38 80 LEU A CA 1
ATOM 570 C C . LEU A 1 80 ? -1.825 0.161 -4.253 1.00 94.38 80 LEU A C 1
ATOM 572 O O . LEU A 1 80 ? -2.256 0.863 -3.334 1.00 94.38 80 LEU A O 1
ATOM 576 N N . GLY A 1 81 ? -2.614 -0.702 -4.899 1.00 95.69 81 GLY A N 1
ATOM 577 C CA . GLY A 1 81 ? -4.013 -0.951 -4.541 1.00 95.69 81 GLY A CA 1
ATOM 578 C C . GLY A 1 81 ? -4.181 -1.484 -3.113 1.00 95.69 81 GLY A C 1
ATOM 579 O O . GLY A 1 81 ? -4.946 -0.932 -2.324 1.00 95.69 81 GLY A O 1
ATOM 580 N N . LEU A 1 82 ? -3.419 -2.508 -2.727 1.00 94.81 82 LEU A N 1
ATOM 581 C CA . LEU A 1 82 ? -3.458 -3.039 -1.356 1.00 94.81 82 LEU A CA 1
ATOM 582 C C . LEU A 1 82 ? -3.007 -2.003 -0.323 1.00 94.81 82 LEU A C 1
ATOM 584 O O . LEU A 1 82 ? -3.603 -1.871 0.748 1.00 94.81 82 LEU A O 1
ATOM 588 N N . MET A 1 83 ? -1.984 -1.226 -0.671 1.00 94.56 83 MET A N 1
ATOM 589 C CA . MET A 1 83 ? -1.462 -0.173 0.183 1.00 94.56 83 MET A CA 1
ATOM 590 C C . MET A 1 83 ? -2.498 0.916 0.450 1.00 94.56 83 MET A C 1
ATOM 592 O O . MET A 1 83 ? -2.707 1.305 1.599 1.00 94.56 83 MET A O 1
ATOM 596 N N . THR A 1 84 ? -3.197 1.368 -0.590 1.00 93.75 84 THR A N 1
ATOM 597 C CA . THR A 1 84 ? -4.266 2.363 -0.445 1.00 93.75 84 THR A CA 1
ATOM 598 C C . THR A 1 84 ? -5.427 1.839 0.399 1.00 93.75 84 THR A C 1
ATOM 600 O O . THR A 1 84 ? -5.904 2.571 1.265 1.00 93.75 84 THR A O 1
ATOM 603 N N . ILE A 1 85 ? -5.842 0.577 0.239 1.00 93.44 85 ILE A N 1
ATOM 604 C CA . ILE A 1 85 ? -6.870 -0.048 1.094 1.00 93.44 85 ILE A CA 1
ATOM 605 C C . ILE A 1 85 ? -6.428 -0.047 2.563 1.00 93.44 85 ILE A C 1
ATOM 607 O O . ILE A 1 85 ? -7.170 0.408 3.440 1.00 93.44 85 ILE A O 1
ATOM 611 N N . GLY A 1 86 ? -5.206 -0.505 2.842 1.00 91.56 86 GLY A N 1
ATOM 612 C CA . GLY A 1 86 ? -4.705 -0.586 4.209 1.00 91.56 86 GLY A CA 1
ATOM 613 C C . GLY A 1 86 ? -4.540 0.784 4.872 1.00 91.56 86 GLY A C 1
ATOM 614 O O . GLY A 1 86 ? -4.959 0.962 6.018 1.00 91.56 86 GLY A O 1
ATOM 615 N N . VAL A 1 87 ? -4.039 1.784 4.142 1.00 92.25 87 VAL A N 1
ATOM 616 C CA . VAL A 1 87 ? -3.937 3.170 4.629 1.00 92.25 87 VAL A CA 1
ATOM 617 C C . VAL A 1 87 ? -5.318 3.777 4.878 1.00 92.25 87 VAL A C 1
ATOM 619 O O . VAL A 1 87 ? -5.530 4.381 5.928 1.00 92.25 87 VAL A O 1
ATOM 622 N N . ARG A 1 88 ? -6.285 3.585 3.969 1.00 92.19 88 ARG A N 1
ATOM 623 C CA . ARG A 1 88 ? -7.663 4.068 4.174 1.00 92.19 88 ARG A CA 1
ATOM 624 C C . ARG A 1 88 ? -8.263 3.492 5.446 1.00 92.19 88 ARG A C 1
ATOM 626 O O . ARG A 1 88 ? -8.845 4.246 6.218 1.00 92.19 88 ARG A O 1
ATOM 633 N N . SER A 1 89 ? -8.026 2.209 5.715 1.00 88.56 89 SER A N 1
ATOM 634 C CA . SER A 1 89 ? -8.464 1.591 6.964 1.00 88.56 89 SER A CA 1
ATOM 635 C C . SER A 1 89 ? -7.842 2.283 8.191 1.00 88.56 89 SER A C 1
ATOM 637 O O . SER A 1 89 ? -8.526 2.571 9.168 1.00 88.56 89 SER A O 1
ATOM 639 N N . ALA A 1 90 ? -6.561 2.654 8.163 1.00 87.12 90 ALA A N 1
ATOM 640 C CA . ALA A 1 90 ? -5.934 3.360 9.286 1.00 87.12 90 ALA A CA 1
ATOM 641 C C . ALA A 1 90 ? -6.522 4.767 9.536 1.00 87.12 90 ALA A C 1
ATOM 643 O O . ALA A 1 90 ? -6.489 5.269 10.665 1.00 87.12 90 ALA A O 1
ATOM 644 N N . LEU A 1 91 ? -7.071 5.391 8.492 1.00 87.31 91 LEU A N 1
ATOM 645 C CA . LEU A 1 91 ? -7.679 6.721 8.530 1.00 87.31 91 LEU A CA 1
ATOM 646 C C . LEU A 1 91 ? -9.178 6.717 8.867 1.00 87.31 91 LEU A C 1
ATOM 648 O O . LEU A 1 91 ? -9.732 7.788 9.116 1.00 87.31 91 LEU A O 1
ATOM 652 N N . GLU A 1 92 ? -9.830 5.552 8.904 1.00 85.19 92 GLU A N 1
ATOM 653 C CA . GLU A 1 92 ? -11.235 5.433 9.301 1.00 85.19 92 GLU A CA 1
ATOM 654 C C . GLU A 1 92 ? -11.472 6.038 10.691 1.00 85.19 92 GLU A C 1
ATOM 656 O O . GLU A 1 92 ? -10.664 5.888 11.617 1.00 85.19 92 GLU A O 1
ATOM 661 N N . ARG A 1 93 ? -12.599 6.745 10.840 1.00 80.06 93 ARG A N 1
ATOM 662 C CA . ARG A 1 93 ? -12.986 7.322 12.128 1.00 80.06 93 ARG A CA 1
ATOM 663 C C . ARG A 1 93 ? -13.347 6.186 13.092 1.00 80.06 93 ARG A C 1
ATOM 665 O O . ARG A 1 93 ? -14.138 5.320 12.718 1.00 80.06 93 ARG A O 1
ATOM 672 N N . PRO A 1 94 ? -12.799 6.171 14.318 1.00 73.56 94 PRO A N 1
ATOM 673 C CA . PRO A 1 94 ? -13.213 5.197 15.313 1.00 73.56 94 PRO A CA 1
ATOM 674 C C . PRO A 1 94 ? -14.684 5.425 15.670 1.00 73.56 94 PRO A C 1
ATOM 676 O O . PRO A 1 94 ? -15.106 6.558 15.898 1.00 73.56 94 PRO A O 1
ATOM 679 N N . ILE A 1 95 ? -15.458 4.341 15.709 1.00 75.00 95 ILE A N 1
ATOM 680 C CA . ILE A 1 95 ? -16.846 4.379 16.172 1.00 75.00 95 ILE A CA 1
ATOM 681 C C . ILE A 1 95 ? -16.807 4.569 17.697 1.00 75.00 95 ILE A C 1
ATOM 683 O O . ILE A 1 95 ? -16.130 3.781 18.371 1.00 75.00 95 ILE A O 1
ATOM 687 N N . PRO A 1 96 ? -17.459 5.611 18.244 1.00 74.75 96 PRO A N 1
ATOM 688 C CA . PRO A 1 96 ? -17.435 5.877 19.675 1.00 74.75 96 PRO A CA 1
ATOM 689 C C . PRO A 1 96 ? -18.028 4.714 20.479 1.00 74.75 96 PRO A C 1
ATOM 691 O O . PRO A 1 96 ? -18.843 3.927 19.990 1.00 74.75 96 PRO A O 1
ATOM 694 N N . ALA A 1 97 ? -17.583 4.585 21.731 1.00 74.12 97 ALA A N 1
ATOM 695 C CA . ALA A 1 97 ? -18.136 3.595 22.646 1.00 74.12 97 ALA A CA 1
ATOM 696 C C . ALA A 1 97 ? -19.646 3.828 22.815 1.00 74.12 97 ALA A C 1
ATOM 698 O O . ALA A 1 97 ? -20.100 4.968 22.850 1.00 74.12 97 ALA A O 1
ATOM 699 N N . GLY A 1 98 ? -20.415 2.743 22.880 1.00 76.50 98 GLY A N 1
ATOM 700 C CA . GLY A 1 98 ? -21.873 2.815 22.929 1.00 76.50 98 GLY A CA 1
ATOM 701 C C . GLY A 1 98 ? -22.545 2.998 21.571 1.00 76.50 98 GLY A C 1
ATOM 702 O O . GLY A 1 98 ? -23.757 2.986 21.539 1.00 76.50 98 GLY A O 1
ATOM 703 N N . HIS A 1 99 ? -21.823 3.115 20.449 1.00 84.12 99 HIS A N 1
ATOM 704 C CA . HIS A 1 99 ? -22.439 3.137 19.115 1.00 84.12 99 HIS A CA 1
ATOM 705 C C . HIS A 1 99 ? -22.312 1.785 18.398 1.00 84.12 99 HIS A C 1
ATOM 707 O O . HIS A 1 99 ? -21.361 1.018 18.585 1.00 84.12 99 HIS A O 1
ATOM 713 N N . CYS A 1 100 ? -23.275 1.488 17.531 1.00 80.50 100 CYS A N 1
ATOM 714 C CA . CYS A 1 100 ? -23.314 0.277 16.736 1.00 80.50 100 CYS A CA 1
ATOM 715 C C . CYS A 1 100 ? -22.138 0.227 15.759 1.00 80.50 100 CYS A C 1
ATOM 717 O O . CYS A 1 100 ? -21.949 1.121 14.938 1.00 80.50 100 CYS A O 1
ATOM 719 N N . ARG A 1 101 ? -21.390 -0.881 15.768 1.00 74.69 101 ARG A N 1
ATOM 720 C CA . ARG A 1 101 ? -20.240 -1.078 14.867 1.00 74.69 101 ARG A CA 1
ATOM 721 C C . ARG A 1 101 ? -20.616 -1.292 13.396 1.00 74.69 101 ARG A C 1
ATOM 723 O O . ARG A 1 101 ? -19.728 -1.310 12.552 1.00 74.69 101 ARG A O 1
ATOM 730 N N . GLY A 1 102 ? -21.894 -1.540 13.107 1.00 74.38 102 GLY A N 1
ATOM 731 C CA . GLY A 1 102 ? -22.402 -1.753 11.750 1.00 74.38 102 GLY A CA 1
ATOM 732 C C . GLY A 1 102 ? -22.834 -0.456 11.072 1.00 74.38 102 GLY A C 1
ATOM 733 O O . GLY A 1 102 ?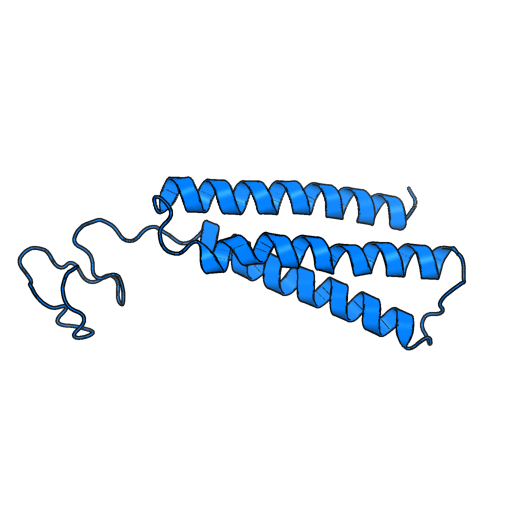 -22.343 -0.144 9.995 1.00 74.38 102 GLY A O 1
ATOM 734 N N . CYS A 1 103 ? -23.741 0.290 11.708 1.00 78.69 103 CYS A N 1
ATOM 735 C CA . CYS A 1 103 ? -24.354 1.494 11.133 1.00 78.69 103 CYS A CA 1
ATOM 736 C C . CYS A 1 103 ? -24.004 2.800 11.866 1.00 78.69 103 CYS A C 1
ATOM 738 O O . CYS A 1 103 ? -24.375 3.868 11.395 1.00 78.69 103 CYS A O 1
ATOM 740 N N . GLY A 1 104 ? -23.310 2.745 13.008 1.00 74.38 104 GLY A N 1
ATOM 741 C CA . GLY A 1 104 ? -22.966 3.932 13.796 1.00 74.38 104 GLY A CA 1
ATOM 742 C C . GLY A 1 104 ? -24.101 4.496 14.658 1.00 74.38 104 GLY A C 1
ATOM 743 O O . GLY A 1 104 ? -23.921 5.564 15.224 1.00 74.38 104 GLY A O 1
ATOM 744 N N . TYR A 1 105 ? -25.240 3.806 14.777 1.00 81.62 105 TYR A N 1
ATOM 745 C CA . TYR A 1 105 ? -26.368 4.226 15.622 1.00 81.62 105 TYR A CA 1
ATOM 746 C C . TYR A 1 105 ? -26.011 4.202 17.115 1.00 81.62 105 TYR A C 1
ATOM 748 O O . TYR A 1 105 ? -25.340 3.269 17.552 1.00 81.62 105 TYR A O 1
ATOM 756 N N . ASP A 1 106 ? -26.477 5.169 17.904 1.00 87.06 106 ASP A N 1
ATOM 757 C CA . ASP A 1 106 ? -26.250 5.195 19.354 1.00 87.06 106 ASP A CA 1
ATOM 758 C C . ASP A 1 106 ? -27.048 4.084 20.065 1.00 87.06 106 ASP A C 1
ATOM 760 O O . ASP A 1 106 ? -28.266 3.992 19.952 1.00 87.06 106 ASP A O 1
ATOM 764 N N . LEU A 1 107 ? -26.353 3.201 20.778 1.00 85.81 107 LEU A N 1
ATOM 765 C CA . LEU A 1 107 ? -26.908 2.057 21.507 1.00 85.81 107 LEU A CA 1
ATOM 766 C C . LEU A 1 107 ? -27.055 2.331 23.008 1.00 85.81 107 LEU A C 1
ATOM 768 O O . LEU A 1 107 ? -27.200 1.386 23.786 1.00 85.81 107 LEU A O 1
ATOM 772 N N . ALA A 1 108 ? -27.013 3.590 23.446 1.00 85.31 108 ALA A N 1
ATOM 773 C CA . ALA A 1 108 ? -27.274 3.942 24.837 1.00 85.31 108 ALA A CA 1
ATOM 774 C C . ALA A 1 108 ? -28.620 3.353 25.319 1.00 85.31 108 ALA A C 1
ATOM 776 O O . ALA A 1 108 ? -29.693 3.742 24.866 1.00 85.31 108 ALA A O 1
ATOM 777 N N . GLY A 1 109 ? -28.556 2.383 26.239 1.00 82.94 109 GLY A N 1
ATOM 778 C CA . GLY A 1 109 ? -29.733 1.709 26.803 1.00 82.94 109 GLY A CA 1
ATOM 779 C C . GLY A 1 109 ? -30.390 0.647 25.907 1.00 82.94 109 GLY A C 1
ATOM 780 O O . GLY A 1 109 ? -31.448 0.135 26.267 1.00 82.94 109 GLY A O 1
ATOM 781 N N . LEU A 1 110 ? -29.786 0.289 24.769 1.00 84.31 110 LEU A N 1
ATOM 782 C CA . LEU A 1 110 ? -30.340 -0.661 23.796 1.00 84.31 110 LEU A CA 1
ATOM 783 C C . LEU A 1 110 ? -29.500 -1.944 23.730 1.00 84.31 110 LEU A C 1
ATOM 785 O O . LEU A 1 110 ? -28.294 -1.886 23.515 1.00 84.31 110 LEU A O 1
ATOM 789 N N . ALA A 1 111 ? -30.150 -3.109 23.844 1.00 84.25 111 ALA A N 1
ATOM 790 C CA . ALA A 1 111 ? -29.498 -4.424 23.723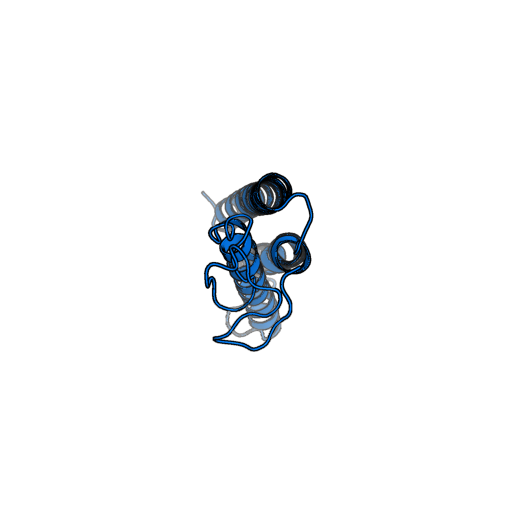 1.00 84.25 111 ALA A CA 1
ATOM 791 C C . ALA A 1 111 ? -29.251 -4.858 22.261 1.00 84.25 111 ALA A C 1
ATOM 793 O O . ALA A 1 111 ? -28.405 -5.706 21.972 1.00 84.25 111 ALA A O 1
ATOM 794 N N . VAL A 1 112 ? -30.014 -4.300 21.318 1.00 88.19 112 VAL A N 1
ATOM 795 C CA . VAL A 1 112 ? -29.941 -4.603 19.884 1.00 88.19 112 VAL A CA 1
ATOM 796 C C . VAL A 1 112 ? -30.100 -3.306 19.104 1.00 88.19 112 VAL A C 1
ATOM 798 O O . VAL A 1 112 ? -30.907 -2.451 19.461 1.00 88.19 112 VAL A O 1
ATOM 801 N N . CYS A 1 113 ? -29.322 -3.150 18.035 1.00 86.12 113 CYS A N 1
ATOM 802 C CA . CYS A 1 113 ? -29.410 -1.996 17.158 1.00 86.12 113 CYS A CA 1
ATOM 803 C C . CYS A 1 113 ? -30.728 -2.008 16.361 1.00 86.12 113 CYS A C 1
ATOM 805 O O . CYS A 1 113 ? -30.939 -2.956 15.601 1.00 86.12 113 CYS A O 1
ATOM 807 N N . PRO A 1 114 ? -31.573 -0.965 16.455 1.00 86.44 114 PRO A N 1
ATOM 808 C CA . PRO A 1 114 ? -32.861 -0.923 15.759 1.00 86.44 114 PRO A CA 1
ATOM 809 C C . PRO A 1 114 ? -32.724 -0.805 14.232 1.00 86.44 114 PRO A C 1
ATOM 811 O O . PRO A 1 114 ? -33.578 -1.293 13.505 1.00 86.44 114 PRO A O 1
ATOM 814 N N . GLU A 1 115 ? -31.632 -0.212 13.744 1.00 87.69 115 GLU A N 1
ATOM 815 C CA . GLU A 1 115 ? -31.387 -0.001 12.308 1.00 87.69 115 GLU A CA 1
ATOM 816 C C . GLU A 1 115 ? -30.921 -1.272 11.586 1.00 87.69 115 GLU A C 1
ATOM 818 O O . GLU A 1 115 ? -31.352 -1.572 10.479 1.00 87.69 115 GLU A O 1
ATOM 823 N N . CYS A 1 116 ? -29.999 -2.026 12.193 1.00 86.44 116 CYS A N 1
ATOM 824 C CA . CYS A 1 116 ? -29.321 -3.135 11.510 1.00 86.44 116 CYS A CA 1
ATOM 825 C C . CYS A 1 116 ? -29.462 -4.493 12.208 1.00 86.44 116 C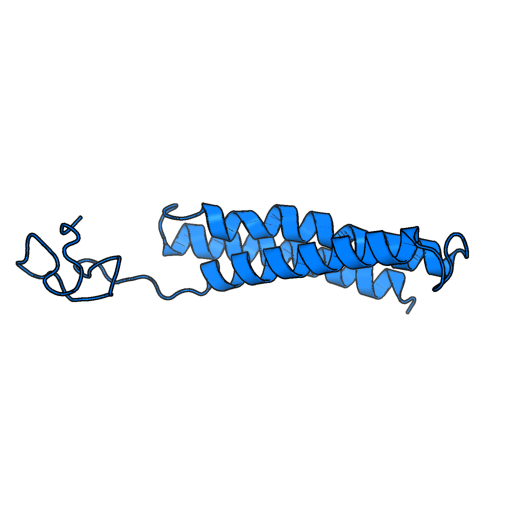YS A C 1
ATOM 827 O O . CYS A 1 116 ? -28.852 -5.467 11.766 1.00 86.44 116 CYS A O 1
ATOM 829 N N . GLY A 1 117 ? -30.202 -4.564 13.319 1.00 82.94 117 GLY A N 1
ATOM 830 C CA . GLY A 1 117 ? -30.466 -5.799 14.063 1.00 82.94 117 GLY A CA 1
ATOM 831 C C . GLY A 1 117 ? -29.244 -6.429 14.739 1.00 82.94 117 GLY A C 1
ATOM 832 O O . GLY A 1 117 ? -29.353 -7.504 15.323 1.00 82.94 117 GLY A O 1
ATOM 833 N N . ARG A 1 118 ? -28.061 -5.799 14.675 1.00 83.12 118 ARG A N 1
ATOM 834 C CA . ARG A 1 118 ? -26.858 -6.318 15.341 1.00 83.12 118 ARG A CA 1
ATOM 835 C C . ARG A 1 118 ? -26.960 -6.122 16.859 1.00 83.12 118 ARG A C 1
ATOM 837 O O . ARG A 1 118 ? -27.334 -5.028 17.284 1.00 83.12 118 ARG A O 1
ATOM 844 N N . PRO A 1 119 ? -26.590 -7.122 17.678 1.00 75.38 119 PRO A N 1
ATOM 845 C CA . PRO A 1 119 ? -26.568 -6.975 19.130 1.00 75.38 119 PRO A CA 1
ATOM 846 C C . PRO A 1 119 ? -25.561 -5.902 19.566 1.00 75.38 119 PRO A C 1
ATOM 848 O O . PRO A 1 119 ? -24.519 -5.717 18.925 1.00 75.38 119 PRO A O 1
ATOM 851 N N . SER A 1 120 ? -25.871 -5.191 20.652 1.00 68.31 120 SER A N 1
ATOM 852 C CA . SER A 1 120 ? -24.935 -4.273 21.302 1.00 68.31 120 SER A CA 1
ATOM 853 C C . SER A 1 120 ? -23.792 -5.089 21.910 1.00 68.31 120 SER A C 1
ATOM 855 O O . SER A 1 120 ? -24.031 -5.916 22.789 1.00 68.31 120 SER A O 1
ATOM 857 N N . ALA A 1 121 ? -22.573 -4.903 21.402 1.00 61.38 121 ALA A N 1
ATOM 858 C CA . ALA A 1 121 ? -21.373 -5.615 21.847 1.00 61.38 121 ALA A CA 1
ATOM 859 C C . ALA A 1 121 ? -20.531 -4.788 22.816 1.00 61.38 121 ALA A C 1
ATOM 861 O O . ALA A 1 121 ? -20.331 -3.586 22.519 1.00 61.38 121 ALA A O 1
#

Radius of gyration: 20.3 Å; chains: 1; bounding box: 52×21×53 Å

pLDDT: mean 88.77, std 7.64, range [61.38, 97.31]

Foldseek 3Di:
DQPLVVLVVVLVVLVVLLVVLLVLQCVQVVPPPSPLSNLSVLLSVQLVLLSVLSVCPVVVVDDPPDPSSVVSVVSNVVSVVSNVRNSVSSVDDDQDQQADPPPSHRNVVHQADPPPRHGRD

Sequence (121 aa):
MSLSLVLMLGWCASLLVALAAIACRAIRFRGRGMAMALLTLPGCVLMFAGVAASIGLAEGVWTGRSLAFWVFVGIGLSGLGLMTIGVRSALERPIPAGHCRGCGYDLAGLAVCPECGRPSA